Protein AF-A0A812RNC9-F1 (afdb_monomer_lite)

Secondary structure (DSSP, 8-state):
-HHHHHTT-B-TTSPBPBEEEETTTTEEEE-TTS--B-HHHHHHHHHHHHHH--GGGEEEEEESS---SS---S---EEEEE---S-HHHHHHHHHHTTTBSSS--------PPPP---HHHHHHHTT-

Foldseek 3Di:
DVVCVVVVQADPVRFGFFWDQDPVVRDIDGDPVDDTHHPVVVVVLVVVLVVQADPVFWPDWDWPDDDDPDDPDPDIDIDTHGDGPDPCVVNVVSLVVCDRTSVDHSPDDDDDDDDDPDDPVSVVVVVPD

pLDDT: mean 83.73, std 8.74, range [53.78, 95.38]

Structure (mmCIF, N/CA/C/O backbone):
data_AF-A0A812RNC9-F1
#
_entry.id   AF-A0A812RNC9-F1
#
loop_
_atom_site.group_PDB
_atom_site.id
_atom_site.type_symbol
_atom_site.label_atom_id
_atom_site.label_alt_id
_atom_site.label_comp_id
_atom_site.label_asym_id
_atom_site.label_entity_id
_atom_site.label_seq_id
_atom_site.pdbx_PDB_ins_code
_atom_site.Cartn_x
_atom_site.Cartn_y
_atom_site.Cartn_z
_atom_site.occupancy
_atom_site.B_iso_or_equiv
_atom_site.auth_seq_id
_atom_site.auth_comp_id
_atom_site.auth_asym_id
_atom_site.auth_atom_id
_atom_site.pdbx_PDB_model_num
ATOM 1 N N . MET A 1 1 ? -4.361 9.375 12.184 1.00 67.25 1 MET A N 1
ATOM 2 C CA . MET A 1 1 ? -3.500 8.300 12.741 1.00 67.25 1 MET A CA 1
ATOM 3 C C . MET A 1 1 ? -4.228 7.480 13.802 1.00 67.25 1 MET A C 1
ATOM 5 O O . MET A 1 1 ? -3.969 6.288 13.894 1.00 67.25 1 MET A O 1
ATOM 9 N N . ASP A 1 2 ? -5.156 8.060 14.567 1.00 79.94 2 ASP A N 1
ATOM 10 C CA . ASP A 1 2 ? -5.792 7.373 15.705 1.00 79.94 2 ASP A CA 1
ATOM 11 C C . ASP A 1 2 ? -6.555 6.112 15.309 1.00 79.94 2 ASP A C 1
ATOM 13 O O . ASP A 1 2 ? -6.421 5.083 15.967 1.00 79.94 2 ASP A O 1
ATOM 17 N N . LYS A 1 3 ? -7.247 6.121 14.162 1.00 82.25 3 LYS A N 1
ATOM 18 C CA . LYS A 1 3 ? -7.874 4.901 13.647 1.00 82.25 3 LYS A CA 1
ATOM 19 C C . LYS A 1 3 ? -6.863 3.804 13.300 1.00 82.25 3 LYS A C 1
ATOM 21 O O . LYS A 1 3 ? -7.109 2.642 13.596 1.00 82.25 3 LYS A O 1
ATOM 26 N N . ALA A 1 4 ? -5.717 4.156 12.718 1.00 85.12 4 ALA A N 1
ATOM 27 C CA . ALA A 1 4 ? -4.660 3.190 12.410 1.00 85.12 4 ALA A CA 1
ATOM 28 C C . ALA A 1 4 ? -4.053 2.591 13.692 1.00 85.12 4 ALA A C 1
ATOM 30 O O . ALA A 1 4 ? -3.780 1.394 13.737 1.00 85.12 4 ALA A O 1
ATOM 31 N N . LYS A 1 5 ? -3.932 3.388 14.764 1.00 88.06 5 LYS A N 1
ATOM 32 C CA . LYS A 1 5 ? -3.563 2.895 16.100 1.00 88.06 5 LYS A CA 1
ATOM 33 C C . LYS A 1 5 ? -4.628 1.954 16.677 1.00 88.06 5 LYS A C 1
ATOM 35 O O . LYS A 1 5 ? -4.282 0.880 17.150 1.00 88.06 5 LYS A O 1
ATOM 40 N N . GLN A 1 6 ? -5.918 2.294 16.566 1.00 87.62 6 GLN A N 1
ATOM 41 C CA . GLN A 1 6 ? -7.024 1.415 16.990 1.00 87.62 6 GLN A CA 1
ATOM 42 C C . GLN A 1 6 ? -7.034 0.071 16.248 1.00 87.62 6 GLN A C 1
ATOM 44 O O . GLN A 1 6 ? -7.396 -0.948 16.825 1.00 87.62 6 GLN A O 1
ATOM 49 N N . LEU A 1 7 ? -6.647 0.065 14.970 1.00 87.94 7 LEU A N 1
ATOM 50 C CA . LEU A 1 7 ? -6.531 -1.147 14.153 1.00 87.94 7 LEU A CA 1
ATOM 51 C C . LEU A 1 7 ? -5.213 -1.907 14.384 1.00 87.94 7 LEU A C 1
ATOM 53 O O . LEU A 1 7 ? -4.974 -2.916 13.726 1.00 87.94 7 LEU A O 1
ATOM 57 N N . ASN A 1 8 ? -4.354 -1.425 15.289 1.00 91.50 8 ASN A N 1
ATOM 58 C CA . ASN A 1 8 ? -3.011 -1.949 15.533 1.00 91.50 8 ASN A CA 1
ATOM 59 C C . ASN A 1 8 ? -2.151 -2.023 14.254 1.00 91.50 8 ASN A C 1
ATOM 61 O O . ASN A 1 8 ? -1.359 -2.940 14.061 1.00 91.50 8 ASN A O 1
ATOM 65 N N . TRP A 1 9 ? -2.329 -1.068 13.341 1.00 92.31 9 TRP A N 1
ATOM 66 C CA . TRP A 1 9 ? -1.536 -0.940 12.111 1.00 92.31 9 TRP A CA 1
ATOM 67 C C . TRP A 1 9 ? -0.260 -0.136 12.324 1.00 92.31 9 TRP A C 1
ATOM 69 O O . TRP A 1 9 ? 0.683 -0.241 11.543 1.00 92.31 9 TRP A O 1
ATOM 79 N N . VAL A 1 10 ? -0.248 0.670 13.379 1.00 93.81 10 VAL A N 1
ATOM 80 C CA . VAL A 1 10 ? 0.864 1.522 13.774 1.00 93.81 10 VAL A CA 1
ATOM 81 C C . VAL A 1 10 ? 1.229 1.162 15.207 1.00 93.81 10 VAL A C 1
ATOM 83 O O . VAL A 1 10 ? 0.342 1.024 16.049 1.00 93.81 10 VAL A O 1
ATOM 86 N N . ASP A 1 11 ? 2.515 0.963 15.472 1.00 92.50 11 ASP A N 1
ATOM 87 C CA . ASP A 1 11 ? 3.019 0.689 16.815 1.00 92.50 11 ASP A CA 1
ATOM 88 C C . ASP A 1 11 ? 3.080 1.955 17.692 1.00 92.50 11 ASP A C 1
ATOM 90 O O . ASP A 1 11 ? 2.753 3.068 17.271 1.00 92.50 11 ASP A O 1
ATOM 94 N N . GLU A 1 12 ? 3.497 1.788 18.946 1.00 90.44 12 GLU A N 1
ATOM 95 C CA . GLU A 1 12 ? 3.598 2.878 19.925 1.00 90.44 12 GLU A CA 1
ATOM 96 C C . GLU A 1 12 ? 4.579 3.980 19.501 1.00 90.44 12 GLU A C 1
ATOM 98 O O . GLU A 1 12 ? 4.418 5.136 19.890 1.00 90.44 12 GLU A O 1
ATOM 103 N N . ARG A 1 13 ? 5.570 3.639 18.668 1.00 90.88 13 ARG A N 1
ATOM 104 C CA . ARG A 1 13 ? 6.578 4.567 18.137 1.00 90.88 13 ARG A CA 1
ATOM 105 C C . ARG A 1 13 ? 6.096 5.293 16.883 1.00 90.88 13 ARG A C 1
ATOM 107 O O . ARG A 1 13 ? 6.802 6.157 16.373 1.00 90.88 13 ARG A O 1
ATOM 114 N N . GLY A 1 14 ? 4.904 4.973 16.380 1.00 90.31 14 GLY A N 1
ATOM 115 C CA . GLY A 1 14 ? 4.385 5.559 15.149 1.00 90.31 14 GLY A CA 1
ATOM 116 C C . GLY A 1 14 ? 4.884 4.867 13.878 1.00 90.31 14 GLY A C 1
ATOM 117 O O . GLY A 1 14 ? 4.727 5.429 12.791 1.00 90.31 14 GLY A O 1
ATOM 118 N N . HIS A 1 15 ? 5.485 3.679 13.980 1.00 94.81 15 HIS A N 1
ATOM 119 C CA . HIS A 1 15 ? 5.927 2.907 12.821 1.00 94.81 15 HIS A CA 1
ATOM 120 C C . HIS A 1 15 ? 4.834 1.955 12.342 1.00 94.81 15 HIS A C 1
ATOM 122 O O . HIS A 1 15 ? 4.063 1.396 13.121 1.00 94.81 15 HIS A O 1
ATOM 128 N N . TRP A 1 16 ? 4.790 1.742 11.036 1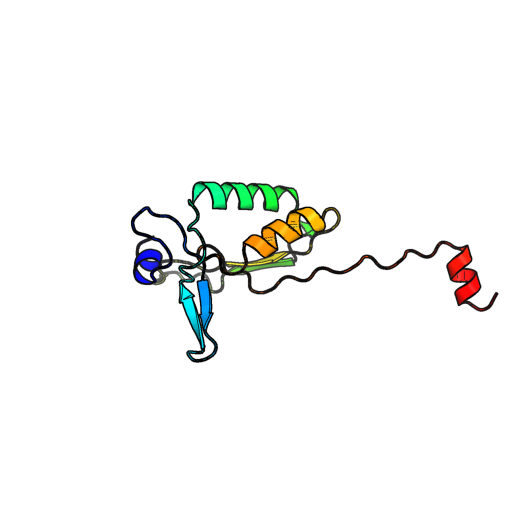.00 94.94 16 TRP A N 1
ATOM 129 C CA . TRP A 1 16 ? 3.793 0.920 10.375 1.00 94.94 16 TRP A CA 1
ATOM 130 C C . TRP A 1 16 ? 4.158 -0.555 10.436 1.00 94.94 16 TRP A C 1
ATOM 132 O O . TRP A 1 16 ? 5.281 -0.952 10.126 1.00 94.94 16 TRP A O 1
ATOM 142 N N . ARG A 1 17 ? 3.194 -1.375 10.835 1.00 95.38 17 ARG A N 1
ATOM 143 C CA . ARG A 1 17 ? 3.333 -2.826 10.930 1.00 95.38 17 ARG A CA 1
ATOM 144 C C . ARG A 1 17 ? 3.091 -3.487 9.576 1.00 95.38 17 ARG A C 1
ATOM 146 O O . ARG A 1 17 ? 2.430 -2.935 8.698 1.00 95.38 17 ARG A O 1
ATOM 153 N N . ILE A 1 18 ? 3.599 -4.706 9.434 1.00 95.12 18 ILE A N 1
ATOM 154 C CA . ILE A 1 18 ? 3.230 -5.587 8.328 1.00 95.12 18 ILE A CA 1
ATOM 155 C C . ILE A 1 18 ? 2.033 -6.436 8.754 1.00 95.12 18 ILE A C 1
ATOM 157 O O . ILE A 1 18 ? 1.930 -6.867 9.900 1.00 95.12 18 ILE A O 1
ATOM 161 N N . LEU A 1 19 ? 1.124 -6.660 7.820 1.00 94.44 19 LEU A N 1
ATOM 162 C CA . LEU A 1 19 ? -0.075 -7.465 7.927 1.00 94.44 19 LEU A CA 1
ATOM 163 C C . LEU A 1 19 ? 0.081 -8.729 7.079 1.00 94.44 19 LEU A C 1
ATOM 165 O O . LEU A 1 19 ? 0.679 -8.721 6.001 1.00 94.44 19 LEU A O 1
ATOM 169 N N . LYS A 1 20 ? -0.532 -9.814 7.533 1.00 93.31 20 LYS A N 1
ATOM 170 C CA . LYS A 1 20 ? -0.694 -11.059 6.787 1.00 93.31 20 LYS A CA 1
ATOM 171 C C . LYS A 1 20 ? -2.155 -11.474 6.771 1.00 93.31 20 LYS A C 1
ATOM 173 O O . LYS A 1 20 ? -2.899 -11.237 7.721 1.00 93.31 20 LYS A O 1
ATOM 178 N N . TRP A 1 21 ? -2.560 -12.109 5.680 1.00 91.75 21 TRP A N 1
ATOM 179 C CA . TRP A 1 21 ? -3.885 -12.702 5.578 1.00 91.75 21 TRP A CA 1
ATOM 180 C C . TRP A 1 21 ? -3.978 -13.937 6.474 1.00 91.75 21 TRP A C 1
ATOM 182 O O . TRP A 1 21 ? -3.180 -14.864 6.333 1.00 91.75 21 TRP A O 1
ATOM 192 N N . ASN A 1 22 ? -4.957 -13.956 7.378 1.00 92.19 22 ASN A N 1
ATOM 193 C CA . ASN A 1 22 ? -5.314 -15.143 8.138 1.00 92.19 22 ASN A CA 1
ATOM 194 C C . ASN A 1 22 ? -6.496 -15.847 7.444 1.00 92.19 22 ASN A C 1
ATOM 196 O O . ASN A 1 22 ? -7.626 -15.360 7.538 1.00 92.19 22 ASN A O 1
ATOM 200 N N . PRO A 1 23 ? -6.282 -16.999 6.779 1.00 92.69 23 PRO A N 1
ATOM 201 C CA . PRO A 1 23 ? -7.340 -17.667 6.025 1.00 92.69 23 PRO A CA 1
ATOM 202 C C . PRO A 1 23 ? -8.443 -18.243 6.917 1.00 92.69 23 PRO A C 1
ATOM 204 O O . PRO A 1 23 ? -9.584 -18.333 6.479 1.00 92.69 23 PRO A O 1
ATOM 207 N N . LEU A 1 24 ? -8.135 -18.597 8.168 1.00 95.25 24 LEU A N 1
ATOM 208 C CA . LEU A 1 24 ? -9.109 -19.188 9.090 1.00 95.25 24 LEU A CA 1
ATOM 209 C C . LEU A 1 24 ? -10.141 -18.161 9.559 1.00 95.25 24 LEU A C 1
ATOM 211 O O . LEU A 1 24 ? -11.304 -18.498 9.751 1.00 95.25 24 LEU A O 1
ATOM 215 N N . LYS A 1 25 ? -9.714 -16.907 9.737 1.00 92.19 25 LYS A N 1
ATOM 216 C CA . LYS A 1 25 ? -10.582 -15.808 10.182 1.00 92.19 25 LYS A CA 1
ATOM 217 C C . LYS A 1 25 ? -11.049 -14.896 9.050 1.00 92.19 25 LYS A C 1
ATOM 219 O O . LYS A 1 25 ? -11.886 -14.034 9.278 1.00 92.19 25 LYS A O 1
ATOM 224 N N . SER A 1 26 ? -10.529 -15.095 7.838 1.00 91.62 26 SER A N 1
ATOM 225 C CA . SER A 1 26 ? -10.799 -14.246 6.674 1.00 91.62 26 SER A CA 1
ATOM 226 C C . SER A 1 26 ? -10.557 -12.755 6.943 1.00 91.62 26 SER A C 1
ATOM 228 O O . SER A 1 26 ? -11.334 -11.897 6.526 1.00 91.62 26 SER A O 1
ATOM 230 N N . GLU A 1 27 ? -9.464 -12.443 7.639 1.00 89.31 27 GLU A N 1
ATOM 231 C CA . GLU A 1 27 ? -9.091 -11.072 7.989 1.00 89.31 27 GLU A CA 1
ATOM 232 C C . GLU A 1 27 ? -7.574 -10.851 7.898 1.00 89.31 27 GLU A C 1
ATOM 234 O O . GLU A 1 27 ? -6.776 -11.794 7.948 1.00 89.31 27 GLU A O 1
ATOM 239 N N . LEU A 1 28 ? -7.170 -9.585 7.773 1.00 89.88 28 LEU A N 1
ATOM 240 C CA . LEU A 1 28 ? -5.771 -9.179 7.895 1.00 89.88 28 LEU A CA 1
ATOM 241 C C . LEU A 1 28 ? -5.395 -9.059 9.373 1.00 89.88 28 LEU A C 1
ATOM 243 O O . LEU A 1 28 ? -6.100 -8.415 10.145 1.00 89.88 28 LEU A O 1
ATOM 247 N N . GLN A 1 29 ? -4.260 -9.639 9.749 1.00 93.88 29 GLN A N 1
ATOM 248 C CA . GLN A 1 29 ? -3.708 -9.565 11.101 1.00 93.88 29 GLN A CA 1
ATOM 249 C C . GLN A 1 29 ? -2.261 -9.107 11.059 1.00 93.88 29 GLN A C 1
ATOM 251 O O . GLN A 1 29 ? -1.575 -9.309 10.061 1.00 93.88 29 GLN A O 1
ATOM 256 N N . VAL A 1 30 ? -1.788 -8.527 12.157 1.00 94.19 30 VAL A N 1
ATOM 257 C CA . VAL A 1 30 ? -0.387 -8.129 12.302 1.00 94.19 30 VAL A CA 1
ATOM 258 C C . VAL A 1 30 ? 0.532 -9.348 12.171 1.00 94.19 30 VAL A C 1
ATOM 260 O O . VAL A 1 30 ? 0.266 -10.425 12.707 1.00 94.19 30 VAL A O 1
ATOM 263 N N . ASP A 1 31 ? 1.611 -9.179 11.415 1.00 94.00 31 ASP A N 1
ATOM 264 C CA . ASP A 1 31 ? 2.692 -10.141 11.267 1.00 94.00 31 ASP A CA 1
ATOM 265 C C . ASP A 1 31 ? 3.904 -9.692 12.090 1.00 94.00 31 ASP A C 1
ATOM 267 O O . ASP A 1 31 ? 4.817 -9.054 11.571 1.00 94.00 31 ASP A O 1
ATOM 271 N N . ASP A 1 32 ? 3.925 -10.051 13.376 1.00 90.69 32 ASP A N 1
ATOM 272 C CA . ASP A 1 32 ? 5.004 -9.670 14.305 1.00 90.69 32 ASP A CA 1
ATOM 273 C C . ASP A 1 32 ? 6.374 -10.289 13.960 1.00 90.69 32 ASP A C 1
ATOM 275 O O . ASP A 1 32 ? 7.381 -9.958 14.579 1.00 90.69 32 ASP A O 1
ATOM 279 N N . SER A 1 33 ? 6.441 -11.175 12.958 1.00 92.56 33 SER A N 1
ATOM 280 C CA . SER A 1 33 ? 7.705 -11.733 12.465 1.00 92.56 33 SER A CA 1
ATOM 281 C C . SER A 1 33 ? 8.517 -10.752 11.611 1.00 92.56 33 SER A C 1
ATOM 283 O O . SER A 1 33 ? 9.696 -10.999 11.354 1.00 92.56 33 SER A O 1
ATOM 285 N N . ARG A 1 34 ? 7.906 -9.650 11.152 1.00 91.19 34 ARG A N 1
ATOM 286 C CA . ARG A 1 34 ? 8.548 -8.665 10.274 1.00 91.19 34 ARG A CA 1
ATOM 287 C C . ARG A 1 34 ? 8.742 -7.325 10.980 1.00 91.19 34 ARG A C 1
ATOM 289 O O . ARG A 1 34 ? 7.894 -6.928 11.778 1.00 91.19 34 ARG A O 1
ATOM 296 N N . PRO A 1 35 ? 9.830 -6.599 10.668 1.00 91.25 35 PRO A N 1
ATOM 297 C CA . PRO A 1 35 ? 10.084 -5.298 11.268 1.00 91.25 35 PRO A CA 1
ATOM 298 C C . PRO A 1 35 ? 9.026 -4.271 10.852 1.00 91.25 35 PRO A C 1
ATOM 300 O O . PRO A 1 35 ? 8.510 -4.300 9.731 1.00 91.25 35 PRO A O 1
ATOM 303 N N . THR A 1 36 ? 8.735 -3.340 11.761 1.00 94.12 36 THR A N 1
ATOM 304 C CA . THR A 1 36 ? 7.907 -2.168 11.464 1.00 94.12 36 THR A CA 1
ATOM 305 C C . THR A 1 36 ? 8.692 -1.140 10.646 1.00 94.12 36 THR A C 1
ATOM 307 O O . THR A 1 36 ? 9.924 -1.158 10.617 1.00 94.12 36 THR A O 1
ATOM 310 N N . MET A 1 37 ? 7.984 -0.249 9.950 1.00 93.81 37 MET A N 1
ATOM 311 C CA . MET A 1 37 ? 8.574 0.734 9.041 1.00 93.81 37 MET A CA 1
ATOM 312 C C . MET A 1 37 ? 8.202 2.170 9.437 1.00 93.81 37 MET A C 1
ATOM 314 O O . MET A 1 37 ? 7.013 2.479 9.554 1.00 93.81 37 MET A O 1
ATOM 318 N N . PRO A 1 38 ? 9.177 3.078 9.611 1.00 94.31 38 PRO A N 1
ATOM 319 C CA . PRO A 1 38 ? 8.899 4.492 9.830 1.00 94.31 38 PRO A CA 1
ATOM 320 C C . PRO A 1 38 ? 8.138 5.115 8.656 1.00 94.31 38 PRO A C 1
ATOM 322 O O . PRO A 1 38 ? 8.333 4.748 7.496 1.00 94.31 38 PRO A O 1
ATOM 325 N N . THR A 1 39 ? 7.315 6.127 8.942 1.00 91.88 39 THR A N 1
ATOM 326 C CA . THR A 1 39 ? 6.582 6.863 7.893 1.00 91.88 39 THR A CA 1
ATOM 327 C C . THR A 1 39 ? 7.530 7.504 6.871 1.00 91.88 39 THR A C 1
ATOM 329 O O . THR A 1 39 ? 7.223 7.542 5.684 1.00 91.88 39 THR A O 1
ATOM 332 N N . GLU A 1 40 ? 8.706 7.963 7.298 1.00 93.88 40 GLU A N 1
ATOM 333 C CA . GLU A 1 40 ? 9.706 8.576 6.416 1.00 93.88 40 GLU A CA 1
ATOM 334 C C . GLU A 1 40 ? 10.227 7.608 5.348 1.00 93.88 40 GLU A C 1
ATOM 336 O O . GLU A 1 40 ? 10.376 7.988 4.187 1.00 93.88 40 GLU A O 1
ATOM 341 N N . ASP A 1 41 ? 10.453 6.345 5.707 1.00 92.19 41 ASP A N 1
ATOM 342 C CA . ASP A 1 41 ? 10.932 5.340 4.759 1.00 92.19 41 ASP A CA 1
ATOM 343 C C . ASP A 1 41 ? 9.840 4.941 3.766 1.00 92.19 41 ASP A C 1
ATOM 345 O O . ASP A 1 41 ? 10.112 4.763 2.576 1.00 92.19 41 ASP A O 1
ATOM 349 N N . LEU A 1 42 ? 8.583 4.915 4.215 1.00 90.94 42 LEU A N 1
ATOM 350 C CA . LEU A 1 42 ? 7.434 4.740 3.330 1.00 90.94 42 LEU A CA 1
ATOM 351 C C . LEU A 1 42 ? 7.315 5.883 2.307 1.00 90.94 42 LEU A C 1
ATOM 353 O O . LEU A 1 42 ? 7.061 5.658 1.119 1.00 90.94 42 LEU A O 1
ATOM 357 N N . LEU A 1 43 ? 7.538 7.123 2.746 1.00 91.19 43 LEU A N 1
ATOM 358 C CA . LEU A 1 43 ? 7.537 8.283 1.856 1.00 91.19 43 LEU A CA 1
ATOM 359 C C . LEU A 1 43 ? 8.674 8.200 0.832 1.00 91.19 43 LEU A C 1
ATOM 361 O O . LEU A 1 43 ? 8.426 8.425 -0.353 1.00 91.19 43 LEU A O 1
ATOM 365 N N . LYS A 1 44 ? 9.886 7.798 1.243 1.00 91.06 44 LYS A N 1
ATOM 366 C CA . LYS A 1 44 ? 11.012 7.573 0.316 1.00 91.06 44 LYS A CA 1
ATOM 367 C C . LYS A 1 44 ? 10.656 6.538 -0.753 1.00 91.06 44 LYS A C 1
ATOM 369 O O . LYS A 1 44 ? 10.834 6.807 -1.937 1.00 91.06 44 LYS A O 1
ATOM 374 N N . GLN A 1 45 ? 10.079 5.398 -0.365 1.00 88.19 45 GLN A N 1
ATOM 375 C CA . GLN A 1 45 ? 9.639 4.369 -1.318 1.00 88.19 45 GLN A CA 1
ATOM 376 C C . GLN A 1 45 ? 8.583 4.897 -2.299 1.00 88.19 45 GLN A C 1
ATOM 378 O O . GLN A 1 45 ? 8.620 4.578 -3.486 1.00 88.19 45 GLN A O 1
ATOM 383 N N . THR A 1 46 ? 7.659 5.735 -1.823 1.00 87.56 46 THR A N 1
ATOM 384 C CA . THR A 1 46 ? 6.627 6.354 -2.670 1.00 87.56 46 THR A CA 1
ATOM 385 C C . THR A 1 46 ? 7.236 7.325 -3.685 1.00 87.56 46 THR A C 1
ATOM 387 O O . THR A 1 46 ? 6.823 7.349 -4.846 1.00 87.56 46 THR A O 1
ATOM 390 N N . VAL A 1 47 ? 8.239 8.108 -3.274 1.00 88.50 47 VAL A N 1
ATOM 391 C CA . VAL A 1 47 ? 8.978 9.017 -4.164 1.00 88.50 47 VAL A CA 1
ATOM 392 C C . VAL A 1 47 ? 9.734 8.238 -5.239 1.00 88.50 47 VAL A C 1
ATOM 394 O O . VAL A 1 47 ? 9.684 8.631 -6.403 1.00 88.50 47 VAL A O 1
ATOM 397 N N . GLU A 1 48 ? 10.375 7.121 -4.890 1.00 83.75 48 GLU A N 1
ATOM 398 C CA . GLU A 1 48 ? 11.041 6.262 -5.876 1.00 83.75 48 GLU A CA 1
ATOM 399 C C . GLU A 1 48 ? 10.048 5.645 -6.866 1.00 83.75 48 GLU A C 1
ATOM 401 O O . GLU A 1 48 ? 10.276 5.716 -8.073 1.00 83.75 48 GLU A O 1
ATOM 406 N N . LEU A 1 49 ? 8.903 5.132 -6.394 1.00 82.50 49 LEU A N 1
ATOM 407 C CA . LEU A 1 49 ? 7.856 4.628 -7.287 1.00 82.50 49 LEU A CA 1
ATOM 408 C C . LEU A 1 49 ? 7.385 5.718 -8.260 1.00 82.50 49 LEU A C 1
ATOM 410 O O . LEU A 1 49 ? 7.248 5.460 -9.455 1.00 82.50 49 LEU A O 1
ATOM 414 N N . ARG A 1 50 ? 7.170 6.945 -7.766 1.00 84.19 50 ARG A N 1
ATOM 415 C CA . ARG A 1 50 ? 6.706 8.077 -8.580 1.00 84.19 50 ARG A CA 1
ATOM 416 C C . ARG A 1 50 ? 7.633 8.371 -9.760 1.00 84.19 50 ARG A C 1
ATOM 418 O O . ARG A 1 50 ? 7.130 8.744 -10.812 1.00 84.19 50 ARG A O 1
ATOM 425 N N . LYS A 1 51 ? 8.951 8.181 -9.629 1.00 82.06 51 LYS A N 1
ATOM 426 C CA . LYS A 1 51 ? 9.900 8.396 -10.741 1.00 82.06 51 LYS A CA 1
ATOM 427 C C . LYS A 1 51 ? 9.624 7.483 -11.940 1.00 82.06 51 LYS A C 1
ATOM 429 O O . LYS A 1 51 ? 9.926 7.862 -13.064 1.00 82.06 51 LYS A O 1
ATOM 434 N N . GLY A 1 52 ? 9.054 6.299 -11.701 1.00 76.81 52 GLY A N 1
ATOM 435 C CA . GLY A 1 52 ? 8.670 5.346 -12.744 1.00 76.81 52 GLY A CA 1
ATOM 436 C C . GLY A 1 52 ? 7.226 5.482 -13.236 1.00 76.81 52 GLY A C 1
ATOM 437 O O . GLY A 1 52 ? 6.851 4.809 -14.194 1.00 76.81 52 GLY A O 1
ATOM 438 N N . VAL A 1 53 ? 6.404 6.320 -12.595 1.00 81.19 53 VAL A N 1
ATOM 439 C CA . VAL A 1 53 ? 4.994 6.519 -12.956 1.00 81.19 53 VAL A CA 1
ATOM 440 C C . VAL A 1 53 ? 4.874 7.773 -13.820 1.00 81.19 53 VAL A C 1
ATOM 442 O O . VAL A 1 53 ? 4.865 8.894 -13.314 1.00 81.19 53 VAL A O 1
ATOM 445 N N . THR A 1 54 ? 4.761 7.579 -15.132 1.00 79.50 54 THR A N 1
ATOM 446 C CA . THR A 1 54 ? 4.334 8.628 -16.069 1.00 79.50 54 THR A CA 1
ATOM 447 C C . THR A 1 54 ? 2.807 8.752 -16.076 1.00 79.50 54 THR A C 1
ATOM 449 O O . THR A 1 54 ? 2.101 7.902 -15.531 1.00 79.50 54 THR A O 1
ATOM 452 N N . GLU A 1 55 ? 2.270 9.795 -16.711 1.00 78.19 55 GLU A N 1
ATOM 453 C CA . GLU A 1 55 ? 0.818 9.952 -16.883 1.00 78.19 55 GLU A CA 1
ATOM 454 C C . GLU A 1 55 ? 0.193 8.739 -17.599 1.00 78.19 55 GLU A C 1
ATOM 456 O O . GLU A 1 55 ? -0.825 8.206 -17.166 1.00 78.19 55 GLU A O 1
ATOM 461 N N . GLU A 1 56 ? 0.880 8.212 -18.613 1.00 81.31 56 GLU A N 1
ATOM 462 C CA . GLU A 1 56 ? 0.479 7.017 -19.370 1.00 81.31 56 GLU A CA 1
ATOM 463 C C . GLU A 1 56 ? 0.507 5.725 -18.535 1.00 81.31 56 GLU A C 1
ATOM 465 O O . GLU A 1 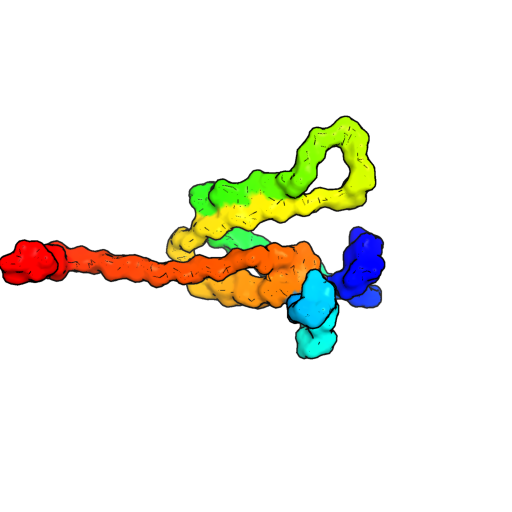56 ? -0.147 4.728 -18.866 1.00 81.31 56 GLU A O 1
ATOM 470 N N . ALA A 1 57 ? 1.272 5.722 -17.441 1.00 82.88 57 ALA A N 1
ATOM 471 C CA . ALA A 1 57 ? 1.370 4.584 -16.545 1.00 82.88 57 ALA A CA 1
ATOM 472 C C . ALA A 1 57 ? 0.192 4.498 -15.564 1.00 82.88 57 ALA A C 1
ATOM 474 O O . ALA A 1 57 ? -0.019 3.433 -14.982 1.00 82.88 57 ALA A O 1
ATOM 475 N N . LEU A 1 58 ? -0.588 5.566 -15.366 1.00 85.81 58 LEU A N 1
ATOM 476 C CA . LEU A 1 58 ? -1.711 5.599 -14.428 1.00 85.81 58 LEU A CA 1
ATOM 477 C C . LEU A 1 58 ? -3.029 5.231 -15.128 1.00 85.81 58 LEU A C 1
ATOM 479 O O . LEU A 1 58 ? -3.652 6.046 -15.796 1.00 85.81 58 LEU A O 1
ATOM 483 N N . HIS A 1 59 ? -3.504 3.999 -14.929 1.00 86.44 59 HIS A N 1
ATOM 484 C CA . HIS A 1 59 ? -4.721 3.488 -15.588 1.00 86.44 59 HIS A CA 1
ATOM 485 C C . HIS A 1 59 ? -5.995 3.847 -14.837 1.00 86.44 59 HIS A C 1
ATOM 487 O O . HIS A 1 59 ? -7.068 3.998 -15.421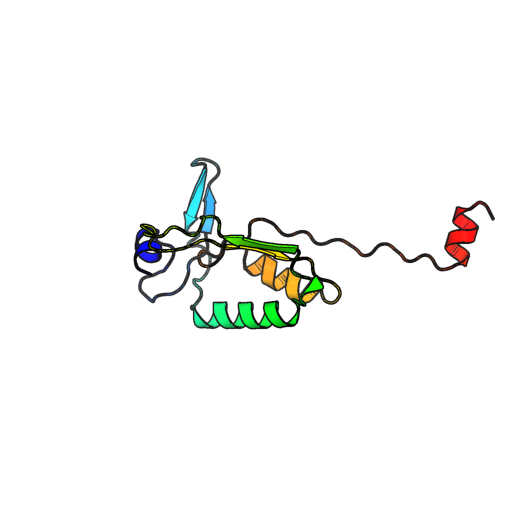 1.00 86.44 59 HIS A O 1
ATOM 493 N N . ARG A 1 60 ? -5.903 3.930 -13.509 1.00 86.56 60 ARG A N 1
ATOM 494 C CA . ARG A 1 60 ? -7.046 4.250 -12.662 1.00 86.56 60 ARG A CA 1
ATOM 495 C C . ARG A 1 60 ? -6.577 4.925 -11.393 1.00 86.56 60 ARG A C 1
ATOM 497 O O . ARG A 1 60 ? -5.736 4.385 -10.683 1.00 86.56 60 ARG A O 1
ATOM 504 N N . PHE A 1 61 ? -7.208 6.039 -11.061 1.00 88.12 61 PHE A N 1
ATOM 505 C CA . PHE A 1 61 ? -7.113 6.663 -9.752 1.00 88.12 61 PHE A CA 1
ATOM 506 C C . PHE A 1 61 ? -8.509 7.104 -9.338 1.00 88.12 61 PHE A C 1
ATOM 508 O O . PHE A 1 61 ? -9.114 7.961 -9.977 1.00 88.12 61 PHE A O 1
ATOM 515 N N . ARG A 1 62 ? -9.077 6.456 -8.320 1.00 86.94 62 ARG A N 1
ATOM 516 C CA . ARG A 1 62 ? -10.430 6.783 -7.858 1.00 86.94 62 ARG A CA 1
ATOM 517 C C . ARG A 1 62 ? -10.556 6.636 -6.358 1.00 86.94 62 ARG A C 1
ATOM 519 O O . ARG A 1 62 ? -10.048 5.677 -5.779 1.00 86.94 62 ARG A O 1
ATOM 526 N N . SER A 1 63 ? -11.307 7.544 -5.752 1.00 85.88 63 SER A N 1
ATOM 527 C CA . SER A 1 63 ? -11.777 7.365 -4.386 1.00 85.88 63 SER A CA 1
ATOM 528 C C . SER A 1 63 ? -12.760 6.192 -4.317 1.00 85.88 63 SER A C 1
ATOM 530 O O . SER A 1 63 ? -13.560 5.971 -5.230 1.00 85.88 63 SER A O 1
ATOM 532 N N . HIS A 1 64 ? -12.714 5.435 -3.225 1.00 82.62 64 HIS A N 1
ATOM 533 C CA . HIS A 1 64 ? -13.716 4.422 -2.914 1.00 82.62 64 HIS A CA 1
ATOM 534 C C . HIS A 1 64 ? -15.055 5.052 -2.496 1.00 82.62 64 HIS A C 1
ATOM 536 O O . HIS A 1 64 ? -16.107 4.436 -2.653 1.00 82.62 64 HIS A O 1
ATOM 542 N N . LYS A 1 65 ? -15.025 6.294 -1.996 1.00 79.50 65 LYS A N 1
ATOM 543 C CA . LYS A 1 65 ? -16.206 7.061 -1.583 1.00 79.50 65 LYS A CA 1
ATOM 544 C C . LYS A 1 65 ? -16.469 8.232 -2.527 1.00 79.50 65 LYS A C 1
ATOM 546 O O . LYS A 1 65 ? -15.537 8.892 -2.984 1.00 79.50 65 LYS A O 1
ATOM 551 N N . LYS A 1 66 ? -17.742 8.513 -2.801 1.00 77.94 66 LYS A N 1
ATOM 552 C CA . LYS A 1 66 ? -18.135 9.734 -3.516 1.00 77.94 66 LYS A CA 1
ATOM 553 C C . LYS A 1 66 ? -17.932 10.950 -2.614 1.00 77.94 66 LYS A C 1
ATOM 555 O O . LYS A 1 66 ? -18.027 10.833 -1.395 1.00 77.94 66 LYS A O 1
ATOM 560 N N . MET A 1 67 ? -17.667 12.100 -3.227 1.00 78.31 67 MET A N 1
ATOM 561 C CA . MET A 1 67 ? -17.663 13.373 -2.517 1.00 78.31 67 MET A CA 1
ATOM 562 C C . MET A 1 67 ? -19.095 13.693 -2.079 1.00 78.31 67 MET A C 1
ATOM 564 O O . MET A 1 67 ? -20.026 13.583 -2.876 1.00 78.31 67 MET A O 1
ATOM 568 N N . THR A 1 68 ? -19.264 14.032 -0.808 1.00 82.50 68 THR A N 1
ATOM 569 C CA . THR A 1 68 ? -20.552 14.362 -0.190 1.00 82.50 68 THR A CA 1
ATOM 570 C C . THR A 1 68 ? -20.394 15.662 0.579 1.00 82.50 68 THR A C 1
ATOM 572 O O . THR A 1 68 ? -19.331 15.883 1.151 1.00 82.50 68 THR A O 1
ATOM 575 N N . GLU A 1 69 ? -21.441 16.482 0.631 1.00 81.56 69 GLU A N 1
ATOM 576 C CA . GLU A 1 69 ? -21.428 17.798 1.291 1.00 81.56 69 GLU A CA 1
ATOM 577 C C . GLU A 1 69 ? -21.069 17.715 2.785 1.00 81.56 69 GLU A C 1
ATOM 579 O O . GLU A 1 69 ? -20.365 18.574 3.298 1.00 81.56 69 GLU A O 1
ATOM 584 N N . ASN A 1 70 ? -21.446 16.615 3.451 1.00 83.38 70 ASN A N 1
ATOM 585 C CA . ASN A 1 70 ? -21.138 16.345 4.857 1.00 83.38 70 ASN A CA 1
ATOM 586 C C . ASN A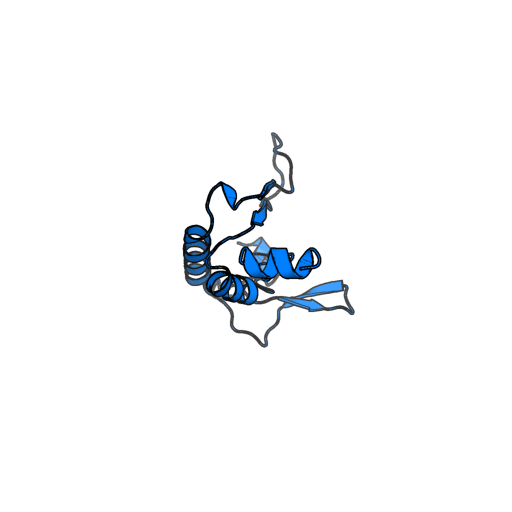 1 70 ? -20.397 15.001 5.010 1.00 83.38 70 ASN A C 1
ATOM 588 O O . ASN A 1 70 ? -21.025 13.980 5.307 1.00 83.38 70 ASN A O 1
ATOM 592 N N . PRO A 1 71 ? -19.077 14.940 4.754 1.00 75.06 71 PRO A N 1
ATOM 593 C CA . PRO A 1 71 ? -18.324 13.699 4.875 1.00 75.06 71 PRO A CA 1
ATOM 594 C C . PRO A 1 71 ? -18.209 13.282 6.349 1.00 75.06 71 PRO A C 1
ATOM 596 O O . PRO A 1 71 ? -17.565 13.946 7.150 1.00 75.06 71 PRO A O 1
ATOM 599 N N . THR A 1 72 ? -18.804 12.143 6.706 1.00 76.88 72 THR A N 1
ATOM 600 C CA . THR A 1 72 ? -18.718 11.557 8.061 1.00 76.88 72 THR A CA 1
ATOM 601 C C . THR A 1 72 ? -17.490 10.668 8.260 1.00 76.88 72 THR A C 1
ATOM 603 O O . THR A 1 72 ? -17.232 10.177 9.355 1.00 76.88 72 THR A O 1
ATOM 606 N N . ALA A 1 73 ? -16.743 10.402 7.189 1.00 74.25 73 ALA A N 1
ATOM 607 C CA . ALA A 1 73 ? -15.588 9.524 7.225 1.00 74.25 73 ALA A CA 1
ATOM 608 C C . ALA A 1 73 ? -14.322 10.307 7.581 1.00 74.25 73 ALA A C 1
ATOM 610 O O . ALA A 1 73 ? -13.957 11.236 6.871 1.00 74.25 73 ALA A O 1
ATOM 611 N N . GLU A 1 74 ? -13.601 9.855 8.606 1.00 74.88 74 GLU A N 1
ATOM 612 C CA . GLU A 1 74 ? -12.316 10.445 9.020 1.00 74.88 74 GLU A CA 1
ATOM 613 C C . GLU A 1 74 ? -11.198 10.293 7.970 1.00 74.88 74 GLU A C 1
ATOM 615 O O . GLU A 1 74 ? -10.136 10.897 8.087 1.00 74.88 74 GLU A O 1
ATOM 620 N N . TRP A 1 75 ? -11.402 9.449 6.955 1.00 75.44 75 TRP A N 1
ATOM 621 C CA . TRP A 1 75 ? -10.415 9.153 5.924 1.00 75.44 75 TRP A CA 1
ATOM 622 C C . TRP A 1 75 ? -11.075 8.655 4.635 1.00 75.44 75 TRP A C 1
ATOM 624 O O . TRP A 1 75 ? -12.203 8.145 4.624 1.00 75.44 75 TRP A O 1
ATOM 634 N N . VAL A 1 76 ? -10.332 8.784 3.536 1.00 77.25 76 VAL A N 1
ATOM 635 C CA . VAL A 1 76 ? -10.745 8.362 2.197 1.00 77.25 76 VAL A CA 1
ATOM 636 C C . VAL A 1 76 ? -9.714 7.392 1.636 1.00 77.25 76 VAL A C 1
ATOM 638 O O . VAL A 1 76 ? -8.515 7.657 1.652 1.00 77.25 76 VAL A O 1
ATOM 641 N N . GLN A 1 77 ? -10.190 6.262 1.118 1.00 82.69 77 GLN A N 1
ATOM 642 C CA . GLN A 1 77 ? -9.360 5.309 0.388 1.00 82.69 77 GLN A CA 1
ATOM 643 C C . GLN A 1 77 ? -9.332 5.660 -1.085 1.00 82.69 77 GLN A C 1
ATOM 645 O O . GLN A 1 77 ? -10.385 5.788 -1.708 1.00 82.69 77 GLN A O 1
ATOM 650 N N . PHE A 1 78 ? -8.135 5.709 -1.653 1.00 85.19 78 PHE A N 1
ATOM 651 C CA . PHE A 1 78 ? -7.945 5.783 -3.091 1.00 85.19 78 PHE A CA 1
ATOM 652 C C . PHE A 1 78 ? -7.462 4.435 -3.607 1.00 85.19 78 PHE A C 1
ATOM 654 O O . PHE A 1 78 ? -6.538 3.835 -3.062 1.00 85.19 78 PHE A O 1
ATOM 661 N N . ARG A 1 79 ? -8.097 3.957 -4.676 1.00 89.06 79 ARG A N 1
ATOM 662 C CA . ARG A 1 79 ? -7.599 2.833 -5.462 1.00 89.06 79 ARG A CA 1
ATOM 663 C C . ARG A 1 79 ? -6.813 3.384 -6.635 1.00 89.06 79 ARG A C 1
ATOM 665 O O . ARG A 1 79 ? -7.351 4.160 -7.428 1.00 89.06 79 ARG A O 1
ATOM 672 N N . MET A 1 80 ? -5.580 2.915 -6.744 1.00 87.88 80 MET A N 1
ATOM 673 C CA . MET A 1 80 ? -4.671 3.230 -7.830 1.00 87.88 80 MET A CA 1
ATOM 674 C C . MET A 1 80 ? -4.331 1.952 -8.606 1.00 87.88 80 MET A C 1
ATOM 676 O O . MET A 1 80 ? -4.025 0.927 -8.000 1.00 87.88 80 MET A O 1
ATOM 680 N N . GLU A 1 81 ? -4.408 1.999 -9.933 1.00 89.75 81 GLU A N 1
ATOM 681 C CA . GLU A 1 81 ? -3.926 0.945 -10.833 1.00 89.75 81 GLU A CA 1
ATOM 682 C C . GLU A 1 81 ? -2.886 1.562 -11.763 1.00 89.75 81 GLU A C 1
ATOM 684 O O . GLU A 1 81 ? -3.191 2.503 -12.498 1.00 89.75 81 GLU A O 1
ATOM 689 N N . ILE A 1 82 ? -1.666 1.032 -11.713 1.00 85.75 82 ILE A N 1
ATOM 690 C CA . ILE A 1 82 ? -0.542 1.480 -12.535 1.00 85.75 82 ILE A CA 1
ATOM 691 C C . ILE A 1 82 ? -0.054 0.344 -13.436 1.00 85.75 82 ILE A C 1
ATOM 693 O O . ILE A 1 82 ? -0.050 -0.820 -13.036 1.00 85.75 82 ILE A O 1
ATOM 697 N N . SER A 1 83 ? 0.370 0.684 -14.649 1.00 85.62 83 SER A N 1
ATOM 698 C CA . SER A 1 83 ? 1.071 -0.212 -15.567 1.00 85.62 83 SER A CA 1
ATOM 699 C C . SER A 1 83 ? 2.366 0.453 -15.983 1.00 85.62 83 SER A C 1
ATOM 701 O O . SER A 1 83 ? 2.357 1.513 -16.593 1.00 85.62 83 SER A O 1
ATOM 703 N N . LEU A 1 84 ? 3.477 -0.207 -15.701 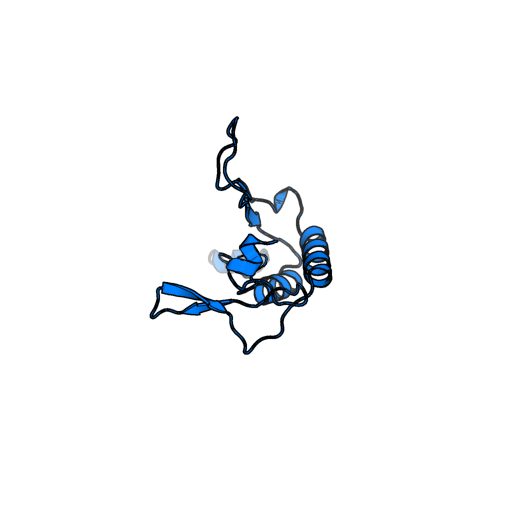1.00 79.69 84 LEU A N 1
ATOM 704 C CA . LEU A 1 84 ? 4.806 0.366 -15.854 1.00 79.69 84 LEU A CA 1
ATOM 705 C C . LEU A 1 84 ? 5.525 -0.300 -17.034 1.00 79.69 84 LEU A C 1
ATOM 707 O O . LEU A 1 84 ? 5.454 -1.521 -17.192 1.00 79.69 84 LEU A O 1
ATOM 711 N N . ARG A 1 85 ? 6.201 0.498 -17.865 1.00 74.75 85 ARG A N 1
ATOM 712 C CA . ARG A 1 85 ? 7.147 0.082 -18.922 1.00 74.75 85 ARG A CA 1
ATOM 713 C C . ARG A 1 85 ? 8.183 1.206 -19.097 1.00 74.75 85 ARG A C 1
ATOM 715 O O . ARG A 1 85 ? 7.764 2.353 -18.964 1.00 74.75 85 ARG A O 1
ATOM 722 N N . PRO A 1 86 ? 9.432 0.960 -19.549 1.00 67.38 86 PRO A N 1
ATOM 723 C CA . PRO A 1 86 ? 10.418 -0.048 -19.118 1.00 67.38 86 PRO A CA 1
ATOM 724 C C . PRO A 1 86 ? 10.910 0.223 -17.668 1.00 67.38 86 PRO A C 1
ATOM 726 O O . PRO A 1 86 ? 10.362 1.094 -17.010 1.00 67.38 86 PRO A O 1
ATOM 729 N N . LEU A 1 87 ? 11.900 -0.523 -17.140 1.00 63.66 87 LEU A N 1
ATOM 730 C CA . LEU A 1 87 ? 12.342 -0.523 -15.714 1.00 63.66 87 LEU A CA 1
ATOM 731 C C . LEU A 1 87 ? 11.403 -1.252 -14.729 1.00 63.66 87 LEU A C 1
ATOM 733 O O . LEU A 1 87 ? 11.311 -0.908 -13.551 1.00 63.66 87 LEU A O 1
ATOM 737 N N . GLY A 1 88 ? 10.718 -2.300 -15.196 1.00 66.88 88 GLY A N 1
ATOM 738 C CA . GLY A 1 88 ? 9.805 -3.078 -14.354 1.00 66.88 88 GLY A CA 1
ATOM 739 C C . GLY A 1 88 ? 10.478 -3.786 -13.172 1.00 66.88 88 GLY A C 1
ATOM 740 O O . GLY A 1 88 ? 9.824 -3.968 -12.156 1.00 66.88 88 GLY A O 1
ATOM 741 N N . ASP A 1 89 ? 11.757 -4.157 -13.279 1.00 73.56 89 ASP A N 1
ATOM 742 C CA . ASP A 1 89 ? 12.446 -4.993 -12.285 1.00 73.56 89 ASP A CA 1
ATOM 743 C C . ASP A 1 89 ? 12.736 -4.267 -10.947 1.00 73.56 89 ASP A C 1
ATOM 745 O O . ASP A 1 89 ? 12.275 -4.746 -9.907 1.00 73.56 89 ASP A O 1
ATOM 749 N N . PRO A 1 90 ? 13.334 -3.053 -10.921 1.00 75.00 90 PRO A N 1
ATOM 750 C CA . PRO A 1 90 ? 13.485 -2.297 -9.672 1.00 75.00 90 PRO A CA 1
ATOM 751 C C . PRO A 1 90 ? 12.147 -1.990 -8.990 1.00 75.00 90 PRO A C 1
ATOM 753 O O . PRO A 1 90 ? 12.006 -2.142 -7.776 1.00 75.00 90 PRO A O 1
ATOM 756 N N . ILE A 1 91 ? 11.138 -1.603 -9.776 1.00 79.81 91 ILE A N 1
ATOM 757 C CA . ILE A 1 91 ? 9.818 -1.265 -9.238 1.00 79.81 91 ILE A CA 1
ATOM 758 C C . ILE A 1 91 ? 9.093 -2.520 -8.743 1.00 79.81 91 ILE A C 1
ATOM 760 O O . ILE A 1 91 ? 8.389 -2.472 -7.735 1.00 79.81 91 ILE A O 1
ATOM 764 N N . TRP A 1 92 ? 9.281 -3.658 -9.411 1.00 83.19 92 TRP A N 1
ATOM 765 C CA . TRP A 1 92 ? 8.712 -4.932 -8.996 1.00 83.19 92 TRP A CA 1
ATOM 766 C C . TRP A 1 92 ? 9.161 -5.309 -7.586 1.00 83.19 92 TRP A C 1
ATOM 768 O O . TRP A 1 92 ? 8.310 -5.629 -6.758 1.00 83.19 92 TRP A O 1
ATOM 778 N N . HIS A 1 93 ? 10.451 -5.188 -7.270 1.00 82.88 93 HIS A N 1
ATOM 779 C CA . HIS A 1 93 ? 10.948 -5.458 -5.921 1.00 82.88 93 HIS A CA 1
ATOM 780 C C . HIS A 1 93 ? 10.387 -4.493 -4.872 1.00 82.88 93 HIS A C 1
ATOM 782 O O . HIS A 1 93 ? 9.997 -4.935 -3.790 1.00 82.88 93 HIS A O 1
ATOM 788 N N . THR A 1 94 ? 10.259 -3.201 -5.194 1.00 85.19 94 THR A N 1
ATOM 789 C CA . THR A 1 94 ? 9.583 -2.239 -4.308 1.00 85.19 94 THR A CA 1
ATOM 790 C C . THR A 1 94 ? 8.134 -2.651 -4.048 1.00 85.19 94 THR A C 1
ATOM 792 O O . THR A 1 94 ? 7.720 -2.753 -2.895 1.00 85.19 94 THR A O 1
ATOM 795 N N . LEU A 1 95 ? 7.375 -2.972 -5.102 1.00 85.75 95 LEU A N 1
ATOM 796 C CA . LEU A 1 95 ? 5.981 -3.403 -4.988 1.00 85.75 95 LEU A CA 1
ATOM 797 C C . LEU A 1 95 ? 5.848 -4.733 -4.234 1.00 85.75 95 LEU A C 1
ATOM 799 O O . LEU A 1 95 ? 4.911 -4.900 -3.462 1.00 85.75 95 LEU A O 1
ATOM 803 N N . GLN A 1 96 ? 6.781 -5.672 -4.394 1.00 85.88 96 GLN A N 1
ATOM 804 C CA . GLN A 1 96 ? 6.813 -6.893 -3.585 1.00 85.88 96 GLN A CA 1
ATOM 805 C C . GLN A 1 96 ? 7.048 -6.587 -2.101 1.00 85.88 96 GLN A C 1
ATOM 807 O O . GLN A 1 96 ? 6.379 -7.168 -1.249 1.00 85.88 96 GLN A O 1
ATOM 812 N N . GLY A 1 97 ? 7.941 -5.645 -1.784 1.00 84.19 97 GLY A N 1
ATOM 813 C CA . GLY A 1 97 ? 8.177 -5.188 -0.411 1.00 84.19 97 GLY A CA 1
ATOM 814 C C . GLY A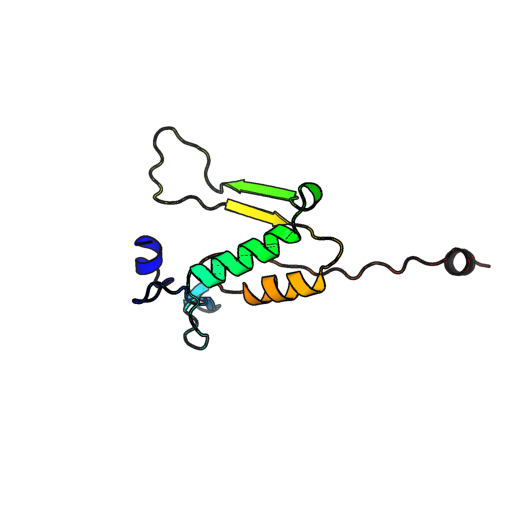 1 97 ? 6.954 -4.528 0.235 1.00 84.19 97 GLY A C 1
ATOM 815 O O . GLY A 1 97 ? 6.841 -4.482 1.457 1.00 84.19 97 GLY A O 1
ATOM 816 N N . TRP A 1 98 ? 6.008 -4.055 -0.574 1.00 88.88 98 TRP A N 1
ATOM 817 C CA . TRP A 1 98 ? 4.752 -3.463 -0.115 1.00 88.88 98 TRP A CA 1
ATOM 818 C C . TRP A 1 98 ? 3.679 -4.496 0.230 1.00 88.88 98 TRP A C 1
ATOM 820 O O . TRP A 1 98 ? 2.644 -4.134 0.794 1.00 88.88 98 TRP A O 1
ATOM 830 N N . VAL A 1 99 ? 3.897 -5.775 -0.089 1.00 88.94 99 VAL A N 1
ATOM 831 C CA . VAL A 1 99 ? 2.963 -6.849 0.256 1.00 88.94 99 VAL A CA 1
ATOM 832 C C . VAL A 1 99 ? 2.800 -6.917 1.772 1.00 88.94 99 VAL A C 1
ATOM 834 O O . VAL A 1 99 ? 3.735 -7.234 2.509 1.00 88.94 99 VAL A O 1
ATOM 837 N N . GLY A 1 100 ? 1.574 -6.656 2.222 1.00 91.00 100 GLY A N 1
ATOM 838 C CA . GLY A 1 100 ? 1.217 -6.661 3.634 1.00 91.00 100 GLY A CA 1
ATOM 839 C C . GLY A 1 100 ? 1.498 -5.348 4.362 1.00 91.00 100 GLY A C 1
ATOM 840 O O . GLY A 1 100 ? 1.193 -5.262 5.538 1.00 91.00 100 GLY A O 1
ATOM 841 N N . GLN A 1 101 ? 2.043 -4.311 3.728 1.00 93.12 101 GLN A N 1
ATOM 842 C CA . GLN A 1 101 ? 2.248 -3.033 4.414 1.00 93.12 101 GLN A CA 1
ATOM 843 C C . GLN A 1 101 ? 0.908 -2.464 4.925 1.00 93.12 101 GLN A C 1
ATOM 845 O O . GLN A 1 101 ? -0.064 -2.400 4.180 1.00 93.12 101 GLN A O 1
ATOM 850 N N . ALA A 1 102 ? 0.822 -2.043 6.189 1.00 92.31 102 ALA A N 1
ATOM 851 C CA . ALA A 1 102 ? -0.431 -1.516 6.731 1.00 92.31 102 ALA A CA 1
ATOM 852 C C . ALA A 1 102 ? -0.762 -0.103 6.209 1.00 92.31 102 ALA A C 1
ATOM 854 O O . ALA A 1 102 ? -1.932 0.279 6.136 1.00 92.31 102 ALA A O 1
ATOM 855 N N . ALA A 1 103 ? 0.258 0.666 5.811 1.00 89.75 103 ALA A N 1
ATOM 856 C CA . ALA A 1 103 ? 0.089 2.015 5.264 1.00 89.75 103 ALA A CA 1
ATOM 857 C C . ALA A 1 103 ? -0.593 2.036 3.885 1.00 89.75 103 ALA A C 1
ATOM 859 O O . ALA A 1 103 ? -1.355 2.953 3.576 1.00 89.75 103 ALA A O 1
ATOM 860 N N . TRP A 1 104 ? -0.351 1.016 3.058 1.00 87.44 104 TRP A N 1
ATOM 861 C CA . TRP A 1 104 ? -0.969 0.850 1.746 1.00 87.44 104 TRP A CA 1
ATOM 862 C C . TRP A 1 104 ? -1.237 -0.621 1.470 1.00 87.44 104 TRP A C 1
ATOM 864 O O . TRP A 1 104 ? -0.393 -1.487 1.651 1.00 87.44 104 TRP A O 1
ATOM 874 N N . HIS A 1 105 ? -2.418 -0.913 0.948 1.00 86.88 105 HIS A N 1
ATOM 875 C CA . HIS A 1 105 ? -2.804 -2.288 0.679 1.00 86.88 105 HIS A CA 1
ATOM 876 C C . HIS A 1 105 ? -2.511 -2.615 -0.783 1.00 86.88 105 HIS A C 1
ATOM 878 O O . HIS A 1 105 ? -3.261 -2.211 -1.675 1.00 86.88 105 HIS A O 1
ATOM 884 N N . LEU A 1 106 ? -1.423 -3.349 -1.043 1.00 86.88 106 LEU A N 1
ATOM 885 C CA . LEU A 1 106 ? -1.167 -3.890 -2.377 1.00 86.88 106 LEU A CA 1
ATOM 886 C C . LEU A 1 106 ? -2.225 -4.954 -2.701 1.00 86.88 106 LEU A C 1
ATOM 888 O O . LEU A 1 106 ? -2.175 -6.070 -2.194 1.00 86.88 106 LEU A O 1
ATOM 892 N N . LEU A 1 107 ? -3.183 -4.598 -3.558 1.00 86.75 107 LEU A N 1
ATOM 893 C CA . LEU A 1 107 ? -4.290 -5.486 -3.938 1.00 86.75 107 LEU A CA 1
ATOM 894 C C . LEU A 1 107 ? -3.871 -6.571 -4.938 1.00 86.75 107 LEU A C 1
ATOM 896 O O . LEU A 1 107 ? -4.485 -7.630 -5.008 1.00 86.75 107 LEU A O 1
ATOM 900 N N . GLY A 1 108 ? -2.849 -6.293 -5.742 1.00 84.94 108 GLY A N 1
ATOM 901 C CA . GLY A 1 108 ? -2.331 -7.221 -6.732 1.00 84.94 108 GLY A CA 1
ATOM 902 C C . GLY A 1 108 ? -1.210 -6.591 -7.541 1.00 84.94 108 GLY A C 1
ATOM 903 O O . GLY A 1 108 ? -1.203 -5.386 -7.782 1.00 84.94 108 GLY A O 1
ATOM 904 N N . CYS A 1 109 ? -0.266 -7.420 -7.968 1.00 84.69 109 CYS A N 1
ATOM 905 C CA . CYS A 1 109 ? 0.826 -7.020 -8.840 1.00 84.69 109 CYS A CA 1
ATOM 906 C C . CYS A 1 109 ? 1.061 -8.129 -9.868 1.00 84.69 109 CYS A C 1
ATOM 908 O O . CYS A 1 109 ? 0.957 -9.313 -9.546 1.00 84.69 109 CYS A O 1
ATOM 910 N N . ARG A 1 110 ? 1.348 -7.761 -11.118 1.00 84.38 110 ARG A N 1
ATOM 911 C CA . ARG A 1 110 ? 1.621 -8.723 -12.189 1.00 84.38 110 ARG A CA 1
ATOM 912 C C . ARG A 1 110 ? 2.780 -8.240 -13.041 1.00 84.38 110 ARG A C 1
ATOM 914 O O . ARG A 1 110 ? 2.640 -7.258 -13.763 1.00 84.38 110 ARG A O 1
ATOM 921 N N . LEU A 1 111 ? 3.864 -9.006 -13.043 1.00 83.50 111 LEU A N 1
ATOM 922 C CA . LEU A 1 111 ? 4.937 -8.850 -14.012 1.00 83.50 111 LEU A CA 1
ATOM 923 C C . LEU A 1 111 ? 4.576 -9.607 -15.296 1.00 83.50 111 LEU A C 1
ATOM 925 O O . LEU A 1 111 ? 4.080 -10.737 -15.257 1.00 83.50 111 LEU A O 1
ATOM 929 N N . ARG A 1 112 ? 4.783 -8.980 -16.454 1.00 80.94 112 ARG A N 1
ATOM 930 C CA . ARG A 1 112 ? 4.637 -9.632 -17.760 1.00 80.94 112 ARG A CA 1
ATOM 931 C C . ARG A 1 112 ? 5.978 -9.584 -18.469 1.00 80.94 112 ARG A C 1
ATOM 933 O O . ARG A 1 112 ? 6.556 -8.512 -18.599 1.00 80.94 112 ARG A O 1
ATOM 940 N N . ARG A 1 113 ? 6.440 -10.741 -18.948 1.00 76.94 113 ARG A N 1
ATOM 941 C CA . ARG A 1 113 ? 7.606 -10.807 -19.825 1.00 76.94 113 ARG A CA 1
ATOM 942 C C . ARG A 1 113 ? 7.278 -10.096 -21.135 1.00 76.94 113 ARG A C 1
ATOM 944 O O . ARG A 1 113 ? 6.181 -10.265 -21.676 1.00 76.94 113 ARG A O 1
ATOM 951 N N . GLU A 1 114 ? 8.226 -9.314 -21.629 1.00 75.06 114 GLU A N 1
ATOM 952 C CA . GLU A 1 114 ? 8.127 -8.746 -22.965 1.00 75.06 114 GLU A CA 1
ATOM 953 C C . GLU A 1 114 ? 8.072 -9.881 -23.994 1.00 75.06 114 GLU A C 1
ATOM 955 O O . GLU A 1 114 ? 8.766 -10.896 -23.868 1.00 75.06 114 GLU A O 1
ATOM 960 N N . ARG A 1 115 ? 7.175 -9.763 -24.977 1.00 74.00 115 ARG A N 1
ATOM 961 C CA . ARG A 1 115 ? 7.114 -10.762 -26.045 1.00 74.00 115 ARG A CA 1
ATOM 962 C C . ARG A 1 115 ? 8.408 -10.659 -26.854 1.00 74.00 115 ARG A C 1
ATOM 964 O O . ARG A 1 115 ? 8.832 -9.533 -27.107 1.00 74.00 115 ARG A O 1
ATOM 971 N N . PRO A 1 116 ? 9.011 -11.784 -27.278 1.00 71.31 116 PRO A N 1
ATOM 972 C CA . PRO A 1 116 ? 10.113 -11.728 -28.225 1.00 71.31 116 PRO A CA 1
ATOM 973 C C . PRO A 1 116 ? 9.670 -10.897 -29.430 1.00 71.31 116 PRO A C 1
ATOM 975 O O . PRO A 1 116 ? 8.657 -11.218 -30.055 1.00 71.31 116 PRO A O 1
ATOM 978 N N . GLN A 1 117 ? 10.386 -9.813 -29.718 1.00 63.41 117 GLN A N 1
ATOM 979 C CA . GLN A 1 117 ? 10.302 -9.191 -31.030 1.00 63.41 117 GLN A CA 1
ATOM 980 C C . GLN A 1 117 ? 11.117 -10.088 -31.953 1.00 63.41 117 GLN A C 1
ATOM 982 O O . GLN A 1 117 ? 12.343 -10.149 -31.859 1.00 63.41 117 GLN A O 1
ATOM 987 N N . TYR A 1 118 ? 10.420 -10.882 -32.757 1.00 67.44 118 TYR A N 1
ATOM 988 C CA . TYR A 1 118 ? 11.057 -11.666 -33.800 1.00 67.44 118 TYR A CA 1
ATOM 989 C C . TYR A 1 118 ? 11.636 -10.681 -34.819 1.00 67.44 118 TYR A C 1
ATOM 991 O O . TYR A 1 118 ? 10.982 -9.715 -35.206 1.00 67.44 118 TYR A O 1
ATOM 999 N N . ASN A 1 119 ? 12.899 -10.871 -35.196 1.00 71.88 119 ASN A N 1
ATOM 1000 C CA . ASN A 1 119 ? 13.449 -10.149 -36.337 1.00 71.88 119 ASN A CA 1
ATOM 1001 C C . ASN A 1 119 ? 12.750 -10.639 -37.621 1.00 71.88 119 ASN A C 1
ATOM 1003 O O . ASN A 1 119 ? 12.150 -11.714 -37.630 1.00 71.88 119 ASN A O 1
ATOM 1007 N N . GLY A 1 120 ? 12.856 -9.886 -38.720 1.00 70.62 120 GLY A N 1
ATOM 1008 C CA . GLY A 1 120 ? 12.169 -10.236 -39.974 1.00 70.62 120 GLY A CA 1
ATOM 1009 C C . GLY A 1 120 ? 12.467 -11.656 -40.487 1.00 70.62 120 GLY A C 1
ATOM 1010 O O . GLY A 1 120 ? 11.617 -12.263 -41.127 1.00 70.62 120 GLY A O 1
ATOM 1011 N N . LEU A 1 121 ? 13.628 -12.229 -40.143 1.00 70.00 121 LEU A N 1
ATOM 1012 C CA . LEU A 1 121 ? 13.985 -13.619 -40.457 1.00 70.00 121 LEU A CA 1
ATOM 1013 C C . LEU A 1 121 ? 13.158 -14.644 -39.671 1.00 70.00 121 LEU A C 1
ATOM 1015 O O . LEU A 1 121 ? 12.729 -15.647 -40.231 1.00 70.00 121 LEU A O 1
ATOM 1019 N N . ALA A 1 122 ? 12.906 -14.401 -38.387 1.00 68.94 122 ALA A N 1
ATOM 1020 C CA . ALA A 1 122 ? 12.093 -15.294 -37.572 1.00 68.94 122 ALA A CA 1
ATOM 1021 C C . ALA A 1 122 ? 10.594 -15.219 -37.925 1.00 68.94 122 ALA A C 1
ATOM 1023 O O . ALA A 1 122 ? 9.892 -16.218 -37.772 1.00 68.94 122 ALA A O 1
ATOM 1024 N N . ASP A 1 123 ? 10.113 -14.088 -38.453 1.00 69.06 123 ASP A N 1
ATOM 1025 C CA . ASP A 1 123 ? 8.757 -13.991 -39.012 1.00 69.06 123 ASP A CA 1
ATOM 1026 C C . ASP A 1 123 ? 8.624 -14.739 -40.348 1.00 69.06 123 ASP A C 1
ATOM 1028 O O . ASP A 1 123 ? 7.611 -15.405 -40.564 1.00 69.06 123 ASP A O 1
ATOM 1032 N N . LEU A 1 124 ? 9.657 -14.707 -41.202 1.00 68.06 124 LEU A N 1
ATOM 1033 C CA . LEU A 1 124 ? 9.706 -15.478 -42.454 1.00 68.06 124 LEU A CA 1
ATOM 1034 C C . LEU A 1 124 ? 9.658 -16.992 -42.191 1.00 68.06 124 LEU A C 1
ATOM 1036 O O . LEU A 1 124 ? 8.825 -17.682 -42.776 1.00 68.06 124 LEU A O 1
ATOM 1040 N N . VAL A 1 125 ? 10.451 -17.491 -41.234 1.00 74.88 125 VAL A N 1
ATOM 1041 C CA . VAL A 1 125 ? 10.432 -18.916 -40.837 1.00 74.88 125 VAL A CA 1
ATOM 1042 C C . VAL A 1 125 ? 9.077 -19.334 -40.268 1.00 74.88 125 VAL A C 1
ATOM 1044 O O . VAL A 1 125 ? 8.576 -20.431 -40.511 1.00 74.88 125 VAL A O 1
ATOM 1047 N N . ARG A 1 126 ? 8.422 -18.437 -39.530 1.00 65.50 126 ARG A N 1
ATOM 1048 C CA . ARG A 1 126 ? 7.104 -18.697 -38.947 1.00 65.50 126 ARG A CA 1
ATOM 1049 C C . ARG A 1 126 ? 5.974 -18.698 -39.985 1.00 65.50 126 ARG A C 1
ATOM 1051 O O . ARG A 1 126 ? 4.930 -19.295 -39.726 1.00 65.50 126 ARG A O 1
ATOM 1058 N N . GLN A 1 127 ? 6.173 -18.044 -41.129 1.00 72.62 127 GLN A N 1
ATOM 1059 C CA . GLN A 1 127 ? 5.231 -17.996 -42.254 1.00 72.62 127 GLN A CA 1
ATOM 1060 C C . GLN A 1 127 ? 5.469 -19.101 -43.298 1.00 72.62 127 GLN A C 1
ATOM 1062 O O . GLN A 1 127 ? 4.731 -19.166 -44.279 1.00 72.62 127 GLN A O 1
ATOM 1067 N N . GLY A 1 128 ? 6.418 -20.013 -43.057 1.00 63.34 128 GLY A N 1
ATOM 1068 C CA . GLY A 1 128 ? 6.616 -21.208 -43.880 1.00 63.34 128 GLY A CA 1
ATOM 1069 C C . GLY A 1 128 ? 7.673 -21.073 -44.976 1.00 63.34 128 GLY A C 1
ATOM 1070 O O . GLY A 1 128 ? 7.550 -21.747 -45.998 1.00 63.34 128 GLY A O 1
ATOM 1071 N N . LEU A 1 129 ? 8.689 -20.230 -44.763 1.00 53.78 129 LEU A N 1
ATOM 1072 C CA . LEU A 1 129 ? 9.950 -20.260 -45.513 1.00 53.78 129 LEU A CA 1
ATOM 1073 C C . LEU A 1 129 ? 11.052 -20.982 -44.734 1.00 53.78 129 LEU A C 1
ATOM 1075 O O . LEU A 1 129 ? 11.216 -20.685 -43.531 1.00 53.78 129 LEU A O 1
#

Radius of gyration: 20.17 Å; chains: 1; bounding box: 35×39×65 Å

Sequence (129 aa):
MDKAKQLNWVDERGHWRILKWNPLKSELQVDDSRPTMPTEDLLKQTVELRKGVTEEALHRFRSHKKMTENPTAEWVQFRMEISLRPLGDPIWHTLQGWVGQAAWHLLGCRLRRERPQYNGLADLVRQGL